Protein AF-A0A8T5PMT1-F1 (afdb_monomer)

Sequence (75 aa):
MLNKKKIGGSHIPEDKTLKRIRWIEDKERKAFEKEYKDLINNGYIFRQKKKTGKGSDWHISLNPKRLKDLYDLLQ

Solvent-accessible surface area (backbone atoms only — not comparable to full-atom values): 4509 Å² total; per-residue (Å²): 131,83,68,76,92,66,75,47,85,58,74,41,55,42,66,65,58,57,59,70,51,66,82,51,54,74,70,56,41,53,51,50,55,49,53,54,50,49,35,38,75,71,51,46,32,44,77,45,81,40,81,48,103,88,50,72,45,55,28,32,28,50,27,68,90,47,41,62,62,54,52,63,73,73,108

Mean predicted aligned error: 6.69 Å

Nearest PDB structures (foldseek):
  4ejo-assembly1_A-2  TM=6.525E-01  e=1.494E-01  Eggerthella lenta DSM 2243
  3l7w-assembly1_A-2  TM=6.242E-01  e=6.930E-02  Streptococcus mutans UA159
  5zhv-assembly1_B  TM=6.486E-01  e=1.931E-01  Mycobacterium tuberculosis H37Rv
  5dym-assembly1_A-2  TM=6.440E-01  e=2.494E-01  Clostridioides difficile R20291
  3elk-assembly1_A  TM=5.975E-01  e=3.663E-01  Thermoplasma acidophilum

pLDDT: mean 81.99, std 12.58, range [44.62, 94.81]

Foldseek 3Di:
DPPLVPAWDDKAFVVVVLVVCPPDDPVVSVVCVVVVVVCCVVQQKDWDWDQDPVGITIIIHGDPVCVVVVVVVVD

Secondary structure (DSSP, 8-state):
---GGGSSS--EEHHHHHHHTTTS-HHHHHHHHHHHHHHHHTTSEEEEEEEETTEEEEEEEE-GGGHHHHHHHT-

Structure (mmCIF, N/CA/C/O backbone):
data_AF-A0A8T5PMT1-F1
#
_entry.id   AF-A0A8T5PMT1-F1
#
loop_
_atom_site.group_PDB
_atom_site.id
_atom_site.type_symbol
_atom_site.label_atom_id
_atom_site.label_alt_id
_atom_site.label_comp_id
_atom_site.label_asym_id
_atom_site.label_entity_id
_atom_site.label_seq_id
_atom_site.pdbx_PDB_ins_code
_atom_site.Cartn_x
_atom_site.C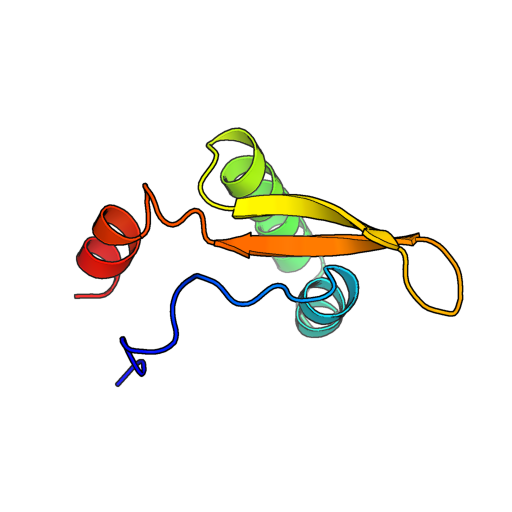artn_y
_atom_site.Cartn_z
_atom_site.occupancy
_atom_site.B_iso_or_equiv
_atom_site.auth_seq_id
_atom_site.auth_comp_id
_atom_site.auth_asym_id
_atom_site.auth_atom_id
_atom_site.pdbx_PDB_model_num
ATOM 1 N N . MET A 1 1 ? -1.095 -21.449 0.830 1.00 44.62 1 MET A N 1
ATOM 2 C CA . MET A 1 1 ? -2.409 -20.935 1.281 1.00 44.62 1 MET A CA 1
ATOM 3 C C . MET A 1 1 ? -2.210 -19.610 2.002 1.00 44.62 1 MET A C 1
ATOM 5 O O . MET A 1 1 ? -1.529 -19.580 3.021 1.00 44.62 1 MET A O 1
ATOM 9 N N . LEU A 1 2 ? -2.751 -18.513 1.466 1.00 52.84 2 LEU A N 1
ATOM 10 C CA . LEU A 1 2 ? -2.771 -17.221 2.158 1.00 52.84 2 LEU A CA 1
ATOM 11 C C . LEU A 1 2 ? -3.559 -17.356 3.464 1.00 52.84 2 LEU A C 1
ATOM 13 O O . LEU A 1 2 ? -4.671 -17.883 3.478 1.00 52.84 2 LEU A O 1
ATOM 17 N N . ASN A 1 3 ? -2.976 -16.906 4.575 1.00 52.25 3 ASN A N 1
ATOM 18 C CA . ASN A 1 3 ? -3.616 -16.980 5.882 1.00 52.25 3 ASN A CA 1
ATOM 19 C C . ASN A 1 3 ? -4.731 -15.922 5.945 1.00 52.25 3 ASN A C 1
ATOM 21 O O . ASN A 1 3 ? -4.499 -14.781 6.350 1.00 52.25 3 ASN A O 1
ATOM 25 N N . LYS A 1 4 ? -5.938 -16.308 5.502 1.00 52.72 4 LYS A N 1
ATOM 26 C CA . LYS A 1 4 ? -7.123 -15.441 5.367 1.00 52.72 4 LYS A CA 1
ATOM 27 C C . LYS A 1 4 ? -7.497 -14.710 6.669 1.00 52.72 4 LYS A C 1
ATOM 29 O O . LYS A 1 4 ? -8.198 -13.719 6.625 1.00 52.72 4 LYS A O 1
ATOM 34 N N . LYS A 1 5 ? -6.980 -15.122 7.833 1.00 49.81 5 LYS A N 1
ATOM 35 C CA . LYS A 1 5 ? -7.196 -14.429 9.119 1.00 49.81 5 LYS A CA 1
ATOM 36 C C . LYS A 1 5 ? -6.400 -13.122 9.296 1.00 49.81 5 LYS A C 1
ATOM 38 O O . LYS A 1 5 ? -6.621 -12.431 10.283 1.00 49.81 5 LYS A O 1
ATOM 43 N N . LYS A 1 6 ? -5.457 -12.786 8.400 1.00 54.28 6 LYS A N 1
ATOM 44 C CA . LYS A 1 6 ? -4.557 -11.616 8.539 1.00 54.28 6 LYS A CA 1
ATOM 45 C C . LYS A 1 6 ? -4.724 -10.532 7.464 1.00 54.28 6 LYS A C 1
ATOM 47 O O . LYS A 1 6 ? -3.912 -9.608 7.417 1.00 54.28 6 LYS A O 1
ATOM 52 N N . ILE A 1 7 ? -5.721 -10.633 6.585 1.00 56.38 7 ILE A N 1
ATOM 53 C CA . ILE A 1 7 ? -5.923 -9.641 5.521 1.00 56.38 7 ILE A CA 1
ATOM 54 C C . ILE A 1 7 ? -6.883 -8.563 6.042 1.00 56.38 7 ILE A C 1
ATOM 56 O O . ILE A 1 7 ? -8.051 -8.835 6.305 1.00 56.38 7 ILE A O 1
ATOM 60 N N . GLY A 1 8 ? -6.360 -7.345 6.220 1.00 55.69 8 GLY A N 1
ATOM 61 C CA . GLY A 1 8 ? -7.090 -6.201 6.780 1.00 55.69 8 GLY A CA 1
ATOM 62 C C . GLY A 1 8 ? -6.811 -5.932 8.263 1.00 55.69 8 GLY A C 1
ATOM 63 O O . GLY A 1 8 ? -6.505 -6.836 9.032 1.00 55.69 8 GLY A O 1
ATOM 64 N N . GLY A 1 9 ? -6.854 -4.655 8.660 1.00 60.06 9 GLY A N 1
ATOM 65 C CA . GLY A 1 9 ? -6.651 -4.193 10.047 1.00 60.06 9 GLY A CA 1
ATOM 66 C C . GLY A 1 9 ? -5.194 -3.940 10.465 1.00 60.06 9 GLY A C 1
ATOM 67 O O . GLY A 1 9 ? -4.941 -3.173 11.391 1.00 60.06 9 GLY A O 1
ATOM 68 N N . SER A 1 10 ? -4.216 -4.504 9.752 1.00 71.62 10 SER A N 1
ATOM 69 C CA . SER A 1 10 ? -2.795 -4.206 9.981 1.00 71.62 10 SER A CA 1
ATOM 70 C C . SER A 1 10 ? -2.380 -2.922 9.260 1.00 71.62 10 SER A C 1
ATOM 72 O O . SER A 1 10 ? -2.563 -2.798 8.051 1.00 71.62 10 SER A O 1
ATOM 74 N N . HIS A 1 11 ? -1.797 -1.977 10.000 1.00 82.69 11 HIS A N 1
ATOM 75 C CA . HIS A 1 11 ? -1.183 -0.774 9.436 1.00 82.69 11 HIS A CA 1
ATOM 76 C C . HIS A 1 11 ? 0.317 -0.994 9.278 1.00 82.69 11 HIS A C 1
ATOM 78 O O . HIS A 1 11 ? 1.021 -1.215 10.264 1.00 82.69 11 HIS A O 1
ATOM 84 N N . ILE A 1 12 ? 0.817 -0.875 8.056 1.00 87.06 12 ILE A N 1
ATOM 85 C CA . ILE A 1 12 ? 2.224 -1.101 7.725 1.00 87.06 12 ILE A CA 1
ATOM 86 C C . ILE A 1 12 ? 2.833 0.238 7.295 1.00 87.06 12 ILE A C 1
ATOM 88 O O . ILE A 1 12 ? 2.185 0.961 6.541 1.00 87.06 12 ILE A O 1
ATOM 92 N N . PRO A 1 13 ? 4.047 0.600 7.749 1.00 89.81 13 PRO A N 1
ATOM 93 C CA . PRO A 1 13 ? 4.761 1.746 7.194 1.00 89.81 13 PRO A CA 1
ATOM 94 C C . PRO A 1 13 ? 4.918 1.593 5.677 1.00 89.81 13 PRO A C 1
ATOM 96 O O . PRO A 1 13 ? 5.441 0.579 5.215 1.00 89.81 13 PRO A O 1
ATOM 99 N N . GLU A 1 14 ? 4.487 2.591 4.911 1.00 91.00 14 GLU A N 1
ATOM 100 C CA . GLU A 1 14 ? 4.501 2.569 3.442 1.00 91.00 14 GLU A CA 1
ATOM 101 C C . GLU A 1 14 ? 5.911 2.323 2.889 1.00 91.00 14 GLU A C 1
ATOM 103 O O . GLU A 1 14 ? 6.103 1.507 1.991 1.00 91.00 14 GLU A O 1
ATOM 108 N N . ASP A 1 15 ? 6.916 2.941 3.509 1.00 89.44 15 ASP A N 1
ATOM 109 C CA . ASP A 1 15 ? 8.328 2.766 3.164 1.00 89.44 15 ASP A CA 1
ATOM 110 C C . ASP A 1 15 ? 8.781 1.294 3.228 1.00 89.44 15 ASP A C 1
ATOM 112 O O . ASP A 1 15 ? 9.553 0.842 2.387 1.00 89.44 15 ASP A O 1
ATOM 116 N N . LYS A 1 16 ? 8.253 0.489 4.164 1.00 86.62 16 LYS A N 1
ATOM 117 C CA . LYS A 1 16 ? 8.577 -0.948 4.216 1.00 86.62 16 LYS A CA 1
ATOM 118 C C . LYS A 1 16 ? 8.034 -1.706 3.008 1.00 86.62 16 LYS A C 1
ATOM 120 O O . LYS A 1 16 ? 8.656 -2.681 2.593 1.00 86.62 16 LYS A O 1
ATOM 125 N N . THR A 1 17 ? 6.894 -1.287 2.466 1.00 85.44 17 THR A N 1
ATOM 126 C CA . THR A 1 17 ? 6.311 -1.871 1.252 1.00 85.44 17 THR A CA 1
ATOM 127 C C . THR A 1 17 ? 7.134 -1.466 0.034 1.00 85.44 17 THR A C 1
ATOM 129 O O . THR A 1 17 ? 7.573 -2.330 -0.719 1.00 85.44 17 THR A O 1
ATOM 132 N N . LEU A 1 18 ? 7.440 -0.173 -0.104 1.00 86.12 18 LEU A N 1
ATOM 133 C CA . LEU A 1 18 ? 8.215 0.352 -1.233 1.00 86.12 18 LEU A CA 1
ATOM 134 C C . LEU A 1 18 ? 9.663 -0.165 -1.252 1.00 86.12 18 LEU A C 1
ATOM 136 O O . LEU A 1 18 ? 10.224 -0.429 -2.310 1.00 86.12 18 LEU A O 1
ATOM 140 N N . LYS A 1 19 ? 10.276 -0.412 -0.091 1.00 87.25 19 LYS A N 1
ATOM 141 C CA . LYS A 1 19 ? 11.615 -1.021 -0.023 1.00 87.25 19 LYS A CA 1
ATOM 142 C C . LYS A 1 19 ? 11.668 -2.447 -0.567 1.00 87.25 19 LYS A C 1
ATOM 144 O O . LYS A 1 19 ? 12.719 -2.859 -1.050 1.00 87.25 19 LYS A O 1
ATOM 149 N N . ARG A 1 20 ? 10.569 -3.206 -0.502 1.00 83.62 20 ARG A N 1
ATOM 150 C CA . ARG A 1 20 ? 10.533 -4.596 -0.994 1.00 83.62 20 ARG A CA 1
ATOM 151 C C . ARG A 1 20 ? 10.582 -4.682 -2.514 1.00 83.62 20 ARG A C 1
ATOM 153 O O . ARG A 1 20 ? 11.134 -5.642 -3.031 1.00 83.62 20 ARG A O 1
ATOM 160 N N . ILE A 1 21 ? 10.066 -3.670 -3.204 1.00 84.31 21 ILE A N 1
ATOM 161 C CA . ILE A 1 21 ? 10.073 -3.604 -4.668 1.00 84.31 21 ILE A CA 1
ATOM 162 C C . ILE A 1 21 ? 11.339 -2.944 -5.226 1.00 84.31 21 ILE A C 1
ATOM 164 O O . ILE A 1 21 ? 11.473 -2.814 -6.431 1.00 84.31 21 ILE A O 1
ATOM 168 N N . ARG A 1 22 ? 12.284 -2.496 -4.389 1.00 81.88 22 ARG A N 1
ATOM 169 C CA . ARG A 1 22 ? 13.472 -1.761 -4.866 1.00 81.88 22 ARG A CA 1
ATOM 170 C C . ARG A 1 22 ? 14.371 -2.593 -5.795 1.00 81.88 22 ARG A C 1
ATOM 172 O O . ARG A 1 22 ? 15.150 -2.018 -6.544 1.00 81.88 22 ARG A O 1
ATOM 179 N N . TRP A 1 23 ? 14.269 -3.916 -5.714 1.00 84.88 23 TRP A N 1
ATOM 180 C CA . TRP A 1 23 ? 15.120 -4.875 -6.419 1.00 84.88 23 TRP A CA 1
ATOM 181 C C . TRP A 1 23 ? 14.585 -5.299 -7.792 1.00 84.88 23 TRP A C 1
ATOM 183 O O . TRP A 1 23 ? 15.275 -6.039 -8.483 1.00 84.88 23 TRP A O 1
ATOM 193 N N . ILE A 1 24 ? 13.372 -4.877 -8.167 1.00 87.38 24 ILE A N 1
ATOM 194 C CA . ILE A 1 24 ? 12.778 -5.210 -9.472 1.00 87.38 24 ILE A CA 1
ATOM 195 C C . ILE A 1 24 ? 13.251 -4.234 -10.551 1.00 87.38 24 ILE A C 1
ATOM 197 O O . ILE A 1 24 ? 13.739 -3.141 -10.237 1.00 87.38 24 ILE A O 1
ATOM 201 N N . GLU A 1 25 ? 13.095 -4.613 -11.819 1.00 91.12 25 GLU A N 1
ATOM 202 C CA . GLU A 1 25 ? 13.537 -3.777 -12.932 1.00 91.12 25 GLU A CA 1
ATOM 203 C C . GLU A 1 25 ? 12.811 -2.425 -12.961 1.00 91.12 25 GLU A C 1
ATOM 205 O O . GLU A 1 25 ? 11.648 -2.293 -12.575 1.00 91.12 25 GLU A O 1
ATOM 210 N N . ASP A 1 26 ? 13.472 -1.394 -13.490 1.00 89.12 26 ASP A N 1
ATOM 211 C CA . ASP A 1 26 ? 12.937 -0.028 -13.547 1.00 89.12 26 ASP A CA 1
ATOM 212 C C . ASP A 1 26 ? 11.568 0.063 -14.248 1.00 89.12 26 ASP A C 1
ATOM 214 O O . ASP A 1 26 ? 10.717 0.875 -13.867 1.00 89.12 26 ASP A O 1
ATOM 218 N N . LYS A 1 27 ? 11.339 -0.781 -15.261 1.00 90.69 27 LYS A N 1
ATOM 219 C CA . LYS A 1 27 ? 10.058 -0.873 -15.974 1.00 90.69 27 LYS A CA 1
ATOM 220 C C . LYS A 1 27 ? 8.957 -1.450 -15.079 1.00 90.69 27 LYS A C 1
ATOM 222 O O . LYS A 1 27 ? 7.862 -0.892 -15.031 1.00 90.69 27 LYS A O 1
ATOM 227 N N . GLU A 1 28 ? 9.260 -2.516 -14.346 1.00 88.81 28 GLU A N 1
ATOM 228 C CA . GLU A 1 28 ? 8.339 -3.167 -13.410 1.00 88.81 28 GLU A CA 1
ATOM 229 C C . GLU A 1 28 ? 8.044 -2.271 -12.207 1.00 88.81 28 GLU A C 1
ATOM 231 O O . GLU A 1 28 ? 6.896 -2.169 -11.779 1.00 88.81 28 GLU A O 1
ATOM 236 N N . ARG A 1 29 ? 9.043 -1.526 -11.718 1.00 89.00 29 ARG A N 1
ATOM 237 C CA . ARG A 1 29 ? 8.859 -0.536 -10.652 1.00 89.00 29 ARG A CA 1
ATOM 238 C C . ARG A 1 29 ? 7.861 0.545 -11.051 1.00 89.00 29 ARG A C 1
ATOM 240 O O . ARG A 1 29 ? 6.960 0.852 -10.277 1.00 89.00 29 ARG A O 1
ATOM 247 N N . LYS A 1 30 ? 7.978 1.099 -12.262 1.00 90.31 30 LYS A N 1
ATOM 248 C CA . LYS A 1 30 ? 7.026 2.103 -12.769 1.00 90.31 30 LYS A CA 1
ATOM 249 C C . LYS A 1 30 ? 5.614 1.536 -12.919 1.00 90.31 30 LYS A C 1
ATOM 251 O O . LYS A 1 30 ? 4.651 2.231 -12.596 1.00 90.31 30 LYS A O 1
ATOM 256 N N . ALA A 1 31 ? 5.490 0.296 -13.395 1.00 91.81 31 ALA A N 1
ATOM 257 C CA . ALA A 1 31 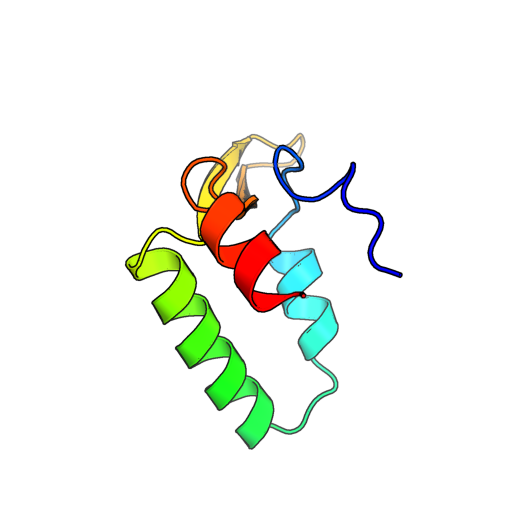? 4.201 -0.386 -13.489 1.00 91.81 31 ALA A CA 1
ATOM 258 C C . ALA A 1 31 ? 3.575 -0.572 -12.098 1.00 91.81 31 ALA A C 1
ATOM 260 O O . ALA A 1 31 ? 2.442 -0.149 -11.877 1.00 91.81 31 ALA A O 1
ATOM 261 N N . PHE A 1 32 ? 4.356 -1.071 -11.136 1.00 91.38 32 PHE A N 1
ATOM 262 C CA . PHE A 1 32 ? 3.933 -1.209 -9.747 1.00 91.38 32 PHE A CA 1
ATOM 263 C C . PHE A 1 32 ? 3.493 0.129 -9.144 1.00 91.38 32 PHE A C 1
ATOM 265 O O . PHE A 1 32 ? 2.430 0.210 -8.542 1.00 91.38 32 PHE A O 1
ATOM 272 N N . GLU A 1 33 ? 4.284 1.196 -9.291 1.00 90.88 33 GLU A N 1
ATOM 273 C CA . GLU A 1 33 ? 3.951 2.511 -8.728 1.00 90.88 33 GLU A CA 1
ATOM 274 C C . GLU A 1 33 ? 2.647 3.076 -9.300 1.00 90.88 33 GLU A C 1
ATOM 276 O O . GLU A 1 33 ? 1.893 3.734 -8.576 1.00 90.88 33 GLU A O 1
ATOM 281 N N . LYS A 1 34 ? 2.376 2.822 -10.587 1.00 94.25 34 LYS A N 1
ATOM 282 C CA . LYS A 1 34 ? 1.123 3.206 -11.239 1.00 94.25 34 LYS A CA 1
ATOM 283 C C . LYS A 1 34 ? -0.056 2.443 -10.634 1.00 94.25 34 LYS A C 1
ATOM 285 O O . LYS A 1 34 ? -0.975 3.074 -10.121 1.00 94.25 34 LYS A O 1
ATOM 290 N N . GLU A 1 35 ? 0.011 1.114 -10.615 1.00 93.31 35 GLU A N 1
ATOM 291 C CA . GLU A 1 35 ? -1.050 0.270 -10.052 1.00 93.31 35 GLU A CA 1
ATOM 292 C C . GLU A 1 35 ? -1.282 0.559 -8.567 1.00 93.31 35 GLU A C 1
ATOM 294 O O . GL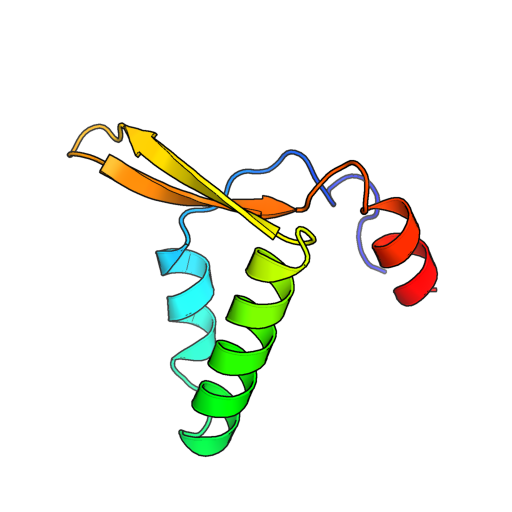U A 1 35 ? -2.416 0.657 -8.106 1.00 93.31 35 GLU A O 1
ATOM 299 N N . TYR A 1 36 ? -0.210 0.773 -7.808 1.00 92.31 36 TYR A N 1
ATOM 300 C CA . TYR A 1 36 ? -0.281 1.110 -6.394 1.00 92.31 36 TYR A CA 1
ATOM 301 C C . TYR A 1 36 ? -1.024 2.431 -6.146 1.00 92.31 36 TYR A C 1
ATOM 303 O O . TYR A 1 36 ? -1.875 2.505 -5.255 1.00 92.31 36 TYR A O 1
ATOM 311 N N . LYS A 1 37 ? -0.758 3.468 -6.953 1.00 93.38 37 LYS A N 1
ATOM 312 C CA . LYS A 1 37 ? -1.512 4.732 -6.898 1.00 93.38 37 LYS A CA 1
ATOM 313 C C . LYS A 1 37 ? -2.977 4.524 -7.268 1.00 93.38 37 LYS A C 1
ATOM 315 O O . LYS A 1 37 ? -3.848 5.055 -6.580 1.00 93.38 37 LYS A O 1
ATOM 320 N N . ASP A 1 38 ? -3.251 3.722 -8.292 1.00 94.81 38 ASP A N 1
ATOM 321 C CA . ASP A 1 38 ? -4.617 3.411 -8.709 1.00 94.81 38 ASP A CA 1
ATOM 322 C C . ASP A 1 38 ? -5.383 2.668 -7.605 1.00 94.81 38 ASP A C 1
ATOM 324 O O . ASP A 1 38 ? -6.540 2.988 -7.336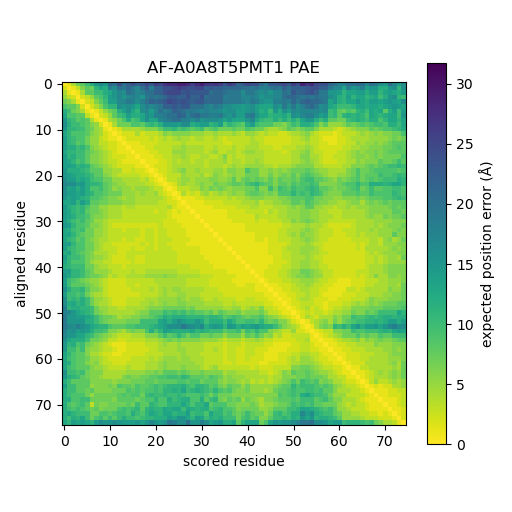 1.00 94.81 38 ASP A O 1
ATOM 328 N N . LEU A 1 39 ? -4.747 1.741 -6.885 1.00 91.69 39 LEU A N 1
ATOM 329 C CA . LEU A 1 39 ? -5.353 1.043 -5.745 1.00 91.69 39 LEU A CA 1
ATOM 330 C C . LEU A 1 39 ? -5.679 1.983 -4.575 1.00 91.69 39 LEU A C 1
ATOM 332 O O . LEU A 1 39 ? -6.699 1.793 -3.906 1.00 91.69 39 LEU A O 1
ATOM 336 N N . ILE A 1 40 ? -4.849 3.000 -4.326 1.00 91.81 40 ILE A N 1
ATOM 337 C CA . ILE A 1 40 ? -5.140 4.036 -3.323 1.00 91.81 40 ILE A CA 1
ATOM 338 C C . ILE A 1 40 ? -6.320 4.901 -3.779 1.00 91.81 40 ILE A C 1
ATOM 340 O O . ILE A 1 40 ? -7.270 5.087 -3.020 1.00 91.81 40 ILE A O 1
ATOM 344 N N . ASN A 1 41 ? -6.293 5.388 -5.022 1.00 93.06 41 ASN A N 1
ATOM 345 C CA . ASN A 1 41 ? -7.332 6.264 -5.574 1.00 93.06 41 ASN A CA 1
ATOM 346 C C . ASN A 1 41 ? -8.699 5.572 -5.645 1.00 93.06 41 ASN A C 1
ATOM 348 O O . ASN A 1 41 ? -9.719 6.170 -5.315 1.00 93.06 41 ASN A O 1
ATOM 352 N N . ASN A 1 42 ? -8.716 4.288 -6.005 1.00 90.19 42 ASN A N 1
ATOM 353 C CA . ASN A 1 42 ? -9.923 3.463 -6.025 1.00 90.19 42 ASN A CA 1
ATOM 354 C C . ASN A 1 42 ? -10.360 2.998 -4.623 1.00 90.19 42 ASN A C 1
ATOM 356 O O . ASN A 1 42 ? -11.360 2.294 -4.482 1.00 90.19 42 ASN A O 1
ATOM 360 N N . GLY A 1 43 ? -9.621 3.364 -3.572 1.00 87.88 43 GLY A N 1
ATOM 361 C CA . GLY A 1 43 ? -9.976 3.069 -2.190 1.00 87.88 43 GLY A CA 1
ATOM 362 C C . GLY A 1 43 ? -9.809 1.603 -1.795 1.00 87.88 43 GLY A C 1
ATOM 363 O O . GLY A 1 43 ? -10.431 1.176 -0.826 1.00 87.88 43 GLY A O 1
ATOM 364 N N . TYR A 1 44 ? -8.997 0.815 -2.503 1.00 87.81 44 TYR A N 1
ATOM 365 C CA . TYR A 1 44 ? -8.600 -0.528 -2.055 1.00 87.81 44 TYR A CA 1
ATOM 366 C C . TYR A 1 44 ? -7.547 -0.462 -0.943 1.00 87.81 44 TYR A C 1
ATOM 368 O O . TYR A 1 44 ? -7.549 -1.295 -0.034 1.00 87.81 44 TYR A O 1
ATOM 376 N N . ILE A 1 45 ? -6.678 0.550 -0.989 1.00 90.31 45 ILE A N 1
ATOM 377 C CA . ILE A 1 45 ? -5.644 0.809 0.014 1.00 90.31 45 ILE A CA 1
ATOM 378 C C . ILE A 1 45 ? -5.935 2.144 0.694 1.00 90.31 45 ILE A C 1
ATOM 380 O O . ILE A 1 45 ? -6.077 3.175 0.042 1.00 90.31 45 ILE A O 1
ATOM 384 N N . PHE A 1 46 ? -5.975 2.142 2.022 1.00 89.69 46 PHE A N 1
ATOM 385 C CA . PHE A 1 46 ? -6.000 3.364 2.809 1.00 89.69 46 PHE A CA 1
ATOM 386 C C . PHE A 1 46 ? -4.592 3.805 3.150 1.00 89.69 46 PHE A C 1
ATOM 388 O O . PHE A 1 46 ? -3.811 3.038 3.706 1.00 89.69 46 PHE A O 1
ATOM 395 N N . ARG A 1 47 ? -4.304 5.073 2.865 1.00 91.88 47 ARG A N 1
ATOM 396 C CA . ARG A 1 47 ? -3.043 5.731 3.184 1.00 91.88 47 ARG A CA 1
ATOM 397 C C . ARG A 1 47 ? -3.291 6.824 4.214 1.00 91.88 47 ARG A C 1
ATOM 399 O O . ARG A 1 47 ? -4.074 7.738 3.980 1.00 91.88 47 ARG A O 1
ATOM 406 N N . GLN A 1 48 ? -2.642 6.723 5.368 1.00 90.50 48 GLN A N 1
ATOM 407 C CA . GLN A 1 48 ? -2.827 7.640 6.492 1.00 90.50 48 GLN A CA 1
ATOM 408 C C . GLN A 1 48 ? -1.482 8.044 7.081 1.00 90.50 48 GLN A C 1
ATOM 410 O O . GLN A 1 48 ? -0.573 7.223 7.203 1.00 90.50 48 GLN A O 1
ATOM 415 N N . LYS A 1 49 ? -1.363 9.307 7.491 1.00 91.19 49 LYS A N 1
ATOM 416 C CA . LYS 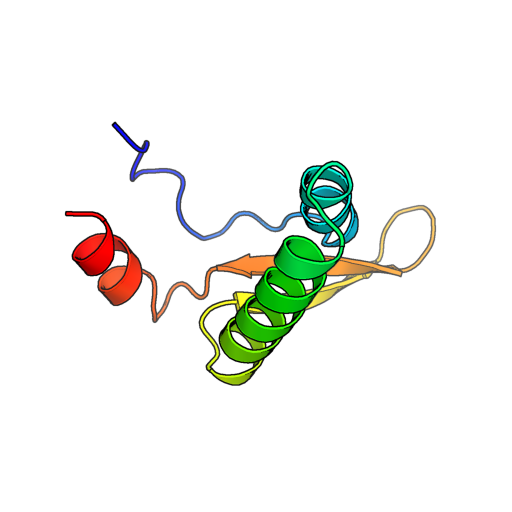A 1 49 ? -0.181 9.793 8.201 1.00 91.19 49 LYS A CA 1
ATOM 417 C C . LYS A 1 49 ? -0.337 9.482 9.689 1.00 91.19 49 LYS A C 1
ATOM 419 O O . LYS A 1 49 ? -1.322 9.892 10.298 1.00 91.19 49 LYS A O 1
ATOM 424 N N . LYS A 1 50 ? 0.611 8.753 10.279 1.00 88.25 50 LYS A N 1
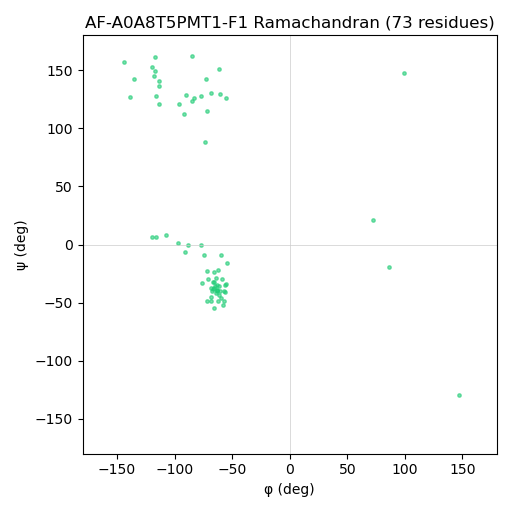ATOM 425 C CA . LYS A 1 50 ? 0.621 8.425 11.713 1.00 88.25 50 LYS A CA 1
ATOM 426 C C . LYS A 1 50 ? 1.797 9.101 12.401 1.00 88.25 50 LYS A C 1
ATOM 428 O O . LYS A 1 50 ? 2.885 9.161 11.839 1.00 88.25 50 LYS A O 1
ATOM 433 N N . LYS A 1 51 ? 1.581 9.598 13.622 1.00 87.38 51 LYS A N 1
ATOM 434 C CA . LYS A 1 51 ? 2.679 10.057 14.480 1.00 87.38 51 LYS A CA 1
ATOM 435 C C . LYS A 1 51 ? 3.509 8.849 14.906 1.00 87.38 51 LYS A C 1
ATOM 437 O O . LYS A 1 51 ? 2.963 7.851 15.373 1.00 87.38 51 LYS A O 1
ATOM 442 N N . THR A 1 52 ? 4.815 8.954 14.743 1.00 83.44 52 THR A N 1
ATOM 443 C CA . THR A 1 52 ? 5.808 7.987 15.205 1.00 83.44 52 THR A CA 1
ATOM 444 C C . THR A 1 52 ? 6.70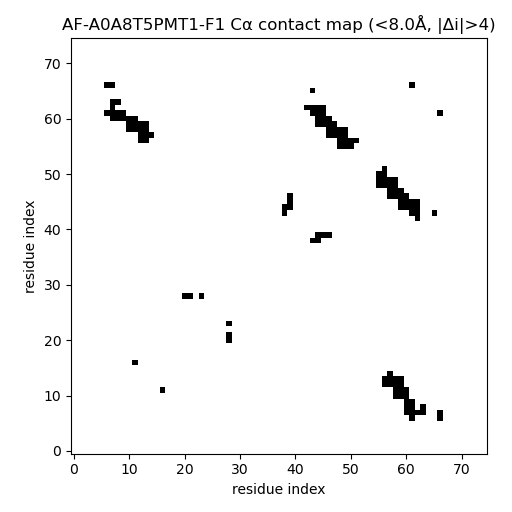1 8.676 16.234 1.00 83.44 52 THR A C 1
ATOM 446 O O . THR A 1 52 ? 6.749 9.903 16.302 1.00 83.44 52 THR A O 1
ATOM 449 N N . GLY A 1 53 ? 7.428 7.912 17.054 1.00 79.94 53 GLY A N 1
ATOM 450 C CA . GLY A 1 53 ? 8.311 8.485 18.085 1.00 79.94 53 GLY A CA 1
ATOM 451 C C . GLY A 1 53 ? 9.419 9.408 17.547 1.00 79.94 53 GLY A C 1
ATOM 452 O O . GLY A 1 53 ? 10.096 10.054 18.334 1.00 79.94 53 GLY A O 1
ATOM 453 N N . LYS A 1 54 ? 9.606 9.476 16.220 1.00 80.56 54 LYS A N 1
ATOM 454 C CA . LYS A 1 54 ? 10.586 10.328 15.529 1.00 80.56 54 LYS A CA 1
ATOM 455 C C . LYS A 1 54 ? 9.949 11.339 14.562 1.00 80.56 54 LYS A C 1
ATOM 457 O O . LYS A 1 54 ? 10.677 12.003 13.832 1.00 80.56 54 LY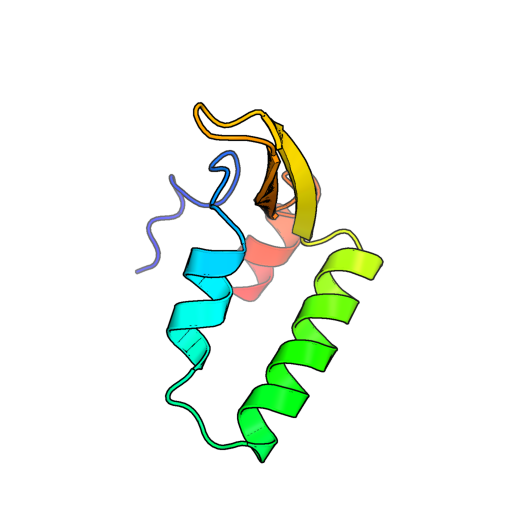S A O 1
ATOM 462 N N . GLY A 1 55 ? 8.619 11.457 14.523 1.00 88.06 55 GLY A N 1
ATOM 463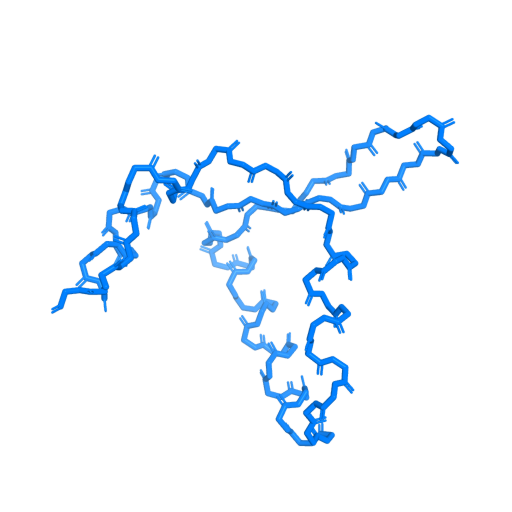 C CA . GLY A 1 55 ? 7.932 12.380 13.619 1.00 88.06 55 GLY A CA 1
ATOM 464 C C . GLY A 1 55 ? 6.577 11.867 13.145 1.00 88.06 55 GLY A C 1
ATOM 465 O O . GLY A 1 55 ? 5.717 11.497 13.943 1.00 88.06 55 GLY A O 1
ATOM 466 N N . SER A 1 56 ? 6.352 11.894 11.834 1.00 88.38 56 SER A N 1
ATOM 467 C CA . SER A 1 56 ? 5.125 11.381 11.228 1.00 88.38 56 SER A CA 1
ATOM 468 C C . SER A 1 56 ? 5.443 10.627 9.949 1.00 88.38 56 SER A C 1
ATOM 470 O O . SER A 1 56 ? 6.055 11.207 9.054 1.00 88.38 56 SER A O 1
ATOM 472 N N . ASP A 1 57 ? 4.961 9.395 9.846 1.00 90.19 57 ASP A N 1
ATOM 473 C CA . ASP A 1 57 ? 5.225 8.507 8.719 1.00 90.19 57 ASP A CA 1
ATOM 474 C C . ASP A 1 57 ? 3.926 8.114 8.017 1.00 90.19 57 ASP A C 1
ATOM 476 O O . ASP A 1 57 ? 2.843 8.081 8.614 1.00 90.19 57 ASP A O 1
ATOM 480 N N . TRP A 1 58 ? 4.029 7.813 6.724 1.00 92.38 58 TRP A N 1
ATOM 481 C CA . TRP A 1 58 ? 2.915 7.256 5.968 1.00 92.38 58 TRP A CA 1
ATOM 482 C C . TRP A 1 58 ? 2.749 5.780 6.298 1.00 92.38 58 TRP A C 1
ATOM 484 O O . TRP A 1 58 ? 3.690 4.990 6.224 1.00 92.38 58 TRP A O 1
ATOM 494 N N . HIS A 1 59 ? 1.530 5.409 6.660 1.00 91.88 59 HIS A N 1
ATOM 495 C CA . HIS A 1 59 ? 1.123 4.032 6.862 1.00 91.88 59 HIS A CA 1
ATOM 496 C C . HIS A 1 59 ? 0.030 3.677 5.869 1.00 91.88 59 HIS A C 1
ATOM 498 O O . HIS A 1 59 ? -0.843 4.494 5.569 1.00 91.88 59 HIS A O 1
ATOM 504 N N . ILE A 1 60 ? 0.058 2.428 5.424 1.00 91.44 60 ILE A N 1
ATOM 505 C CA . ILE A 1 60 ? -0.973 1.848 4.583 1.00 91.44 60 ILE A CA 1
ATOM 506 C C . ILE A 1 60 ? -1.678 0.687 5.265 1.00 91.44 60 ILE A C 1
ATOM 508 O O . ILE A 1 60 ? -1.093 -0.033 6.078 1.00 91.44 60 ILE A O 1
ATOM 512 N N . SER A 1 61 ? -2.943 0.509 4.921 1.00 88.81 61 SER A N 1
ATOM 513 C CA . SER A 1 61 ? -3.750 -0.649 5.284 1.00 88.81 61 SER A CA 1
ATOM 514 C C . SER A 1 61 ? -4.699 -0.996 4.140 1.00 88.81 61 SER A C 1
ATOM 516 O O . SER A 1 61 ? -5.025 -0.155 3.305 1.00 88.81 61 SER A O 1
ATOM 518 N N . LEU A 1 62 ? -5.145 -2.248 4.086 1.00 87.81 62 LEU A N 1
ATOM 519 C CA . LEU A 1 62 ? -6.201 -2.647 3.156 1.00 87.81 62 LEU A CA 1
ATOM 520 C C . LEU A 1 62 ? -7.545 -2.099 3.635 1.00 87.81 62 LEU A C 1
ATOM 522 O O . LEU A 1 62 ? -7.815 -2.096 4.840 1.00 87.81 62 LEU A O 1
ATOM 526 N N . ASN A 1 63 ? -8.391 -1.670 2.700 1.00 85.00 63 ASN A N 1
ATOM 527 C CA . ASN A 1 63 ? -9.734 -1.212 3.021 1.00 85.00 63 ASN A CA 1
ATOM 528 C C . ASN A 1 63 ? -10.624 -2.405 3.418 1.00 85.00 63 ASN A C 1
ATOM 530 O O . ASN A 1 63 ? -10.945 -3.227 2.556 1.00 85.00 63 ASN A O 1
ATOM 534 N N . PRO A 1 64 ? -11.101 -2.480 4.677 1.00 77.19 64 PRO A N 1
ATOM 535 C CA . PRO A 1 64 ? -11.945 -3.573 5.142 1.00 77.19 64 PRO A CA 1
ATOM 536 C C . PRO A 1 64 ? -13.243 -3.739 4.349 1.00 77.19 64 PRO A C 1
ATOM 538 O O . PRO A 1 64 ? -13.714 -4.860 4.191 1.00 77.19 64 PRO A O 1
ATOM 541 N N . LYS A 1 65 ? -13.795 -2.653 3.792 1.00 78.12 65 LYS A N 1
ATOM 542 C CA . LYS A 1 65 ? -15.032 -2.696 2.998 1.00 78.12 65 LYS A CA 1
ATOM 543 C C . LYS A 1 65 ? -14.847 -3.356 1.630 1.00 78.12 65 LYS A C 1
ATOM 545 O O . LYS A 1 65 ? -15.820 -3.835 1.069 1.00 78.12 65 LYS A O 1
ATOM 550 N N . ARG A 1 66 ? -13.614 -3.383 1.116 1.00 79.56 66 ARG A N 1
ATOM 551 C CA . ARG A 1 66 ? -13.243 -4.015 -0.162 1.00 79.56 66 ARG A CA 1
ATOM 552 C C . ARG A 1 66 ? -12.458 -5.312 0.025 1.00 79.56 66 ARG A C 1
ATOM 554 O O . ARG A 1 66 ? -11.954 -5.882 -0.936 1.00 79.56 66 ARG A O 1
ATOM 561 N N . LEU A 1 67 ? -12.348 -5.795 1.267 1.00 77.00 67 LEU A N 1
ATOM 562 C CA . LEU A 1 67 ? -11.699 -7.075 1.540 1.00 77.00 67 LEU A CA 1
ATOM 563 C C . LEU A 1 67 ? -12.444 -8.234 0.896 1.00 77.00 67 LEU A C 1
ATOM 565 O O . LEU A 1 67 ? -11.788 -9.174 0.476 1.00 77.00 67 LEU A O 1
ATOM 569 N N . LYS A 1 68 ? -13.780 -8.172 0.819 1.00 76.50 68 LYS A N 1
ATOM 570 C CA . LYS A 1 68 ? -14.578 -9.213 0.167 1.00 76.50 68 LYS A CA 1
ATOM 571 C C . LYS A 1 68 ? -14.146 -9.390 -1.293 1.00 76.50 68 LYS A C 1
ATOM 573 O O . LYS A 1 68 ? -13.722 -10.479 -1.646 1.00 76.50 68 LYS A O 1
ATOM 578 N N . ASP A 1 69 ? -14.099 -8.301 -2.059 1.00 75.75 69 ASP A N 1
ATOM 579 C CA . ASP A 1 69 ? -13.636 -8.301 -3.455 1.00 75.75 69 ASP A CA 1
ATOM 580 C C . ASP A 1 69 ? -12.210 -8.864 -3.592 1.00 75.75 69 ASP A C 1
ATOM 582 O O . ASP A 1 69 ? -11.911 -9.629 -4.504 1.00 75.75 69 ASP A O 1
ATOM 586 N N . LEU A 1 70 ? -11.319 -8.512 -2.656 1.00 72.50 70 LEU A N 1
ATOM 587 C CA . LEU A 1 70 ? -9.953 -9.043 -2.602 1.00 72.50 70 LEU A CA 1
ATOM 588 C C . LEU A 1 70 ? -9.909 -10.540 -2.272 1.00 72.50 70 LEU A C 1
ATOM 590 O O . LEU A 1 70 ? -9.060 -11.247 -2.803 1.00 72.50 70 LEU A O 1
ATOM 594 N N . TYR A 1 71 ? -10.775 -11.031 -1.383 1.00 74.94 71 TYR A N 1
ATOM 595 C CA . TYR A 1 71 ? -10.868 -12.459 -1.083 1.00 74.94 71 TYR A CA 1
ATOM 596 C C . TYR A 1 71 ? -11.412 -13.246 -2.271 1.00 74.94 71 TYR A C 1
ATOM 598 O O . TYR A 1 71 ? -10.891 -14.328 -2.531 1.00 74.94 71 TYR A O 1
ATOM 606 N N . ASP A 1 72 ? -12.402 -12.695 -2.975 1.00 76.81 72 ASP A N 1
ATOM 607 C CA . ASP A 1 72 ? -13.004 -13.298 -4.164 1.00 76.81 72 ASP A CA 1
ATOM 608 C C . ASP A 1 72 ? -11.981 -13.368 -5.318 1.00 76.81 72 ASP A C 1
ATOM 610 O O . ASP A 1 72 ? -11.901 -14.380 -6.002 1.00 76.81 72 ASP A O 1
ATOM 614 N N . LEU A 1 73 ? -11.119 -12.352 -5.476 1.00 72.50 73 LEU A N 1
ATOM 615 C CA . LEU A 1 73 ? -9.998 -12.345 -6.436 1.00 72.50 73 LEU A CA 1
ATOM 616 C C . LEU A 1 73 ? -8.890 -13.373 -6.140 1.00 72.50 73 LEU A C 1
ATOM 618 O O . LEU A 1 73 ? -8.103 -13.694 -7.026 1.00 72.50 73 LEU A O 1
ATOM 622 N N . LEU A 1 74 ? -8.760 -13.817 -4.888 1.00 70.06 74 LEU A N 1
ATOM 623 C CA . LEU A 1 74 ? -7.703 -14.734 -4.437 1.00 70.06 74 LEU A CA 1
ATOM 624 C C . LEU A 1 74 ? -8.157 -16.205 -4.383 1.00 70.06 74 LEU A C 1
ATOM 626 O O . LEU A 1 74 ? -7.382 -17.050 -3.915 1.00 70.06 74 LEU A O 1
ATOM 630 N N . GLN A 1 75 ? -9.404 -16.499 -4.762 1.00 59.75 75 GLN A N 1
ATOM 631 C CA . GLN A 1 75 ? -9.934 -17.858 -4.923 1.00 59.75 75 GLN A CA 1
ATOM 632 C C . GLN A 1 75 ? -9.681 -18.383 -6.332 1.00 59.75 75 GLN A C 1
ATOM 634 O O . GLN A 1 75 ? -9.411 -19.602 -6.410 1.00 59.75 75 GLN A O 1
#

Radius of gyration: 13.64 Å; Cα contacts (8 Å, |Δi|>4): 67; chains: 1; bounding box: 30×33×34 Å